Protein AF-A0A401TES7-F1 (afdb_monomer)

Organism: Chiloscyllium punctatum (NCBI:txid137246)

Sequence (62 aa):
QPHKRRRTSEPIEIEDRLESLICRVGEKSTSSLESNLEGLAGVLEADLPNYKSKILRILCAV

Solvent-accessible surface area (backbone atoms only — not comparable to full-atom values): 3962 Å² total; per-residue (Å²): 133,87,82,85,74,76,91,68,56,66,68,52,56,50,50,54,48,52,50,55,53,64,76,48,65,81,55,98,63,97,63,55,65,67,60,52,51,54,52,48,51,55,53,51,61,72,42,37,90,82,40,45,72,59,55,52,51,52,69,71,72,109

Structure (mmCIF, N/CA/C/O backbone):
data_AF-A0A401TES7-F1
#
_entry.id   AF-A0A401TES7-F1
#
loop_
_atom_site.group_PDB
_atom_site.id
_atom_site.type_symbol
_atom_site.label_atom_id
_atom_site.label_alt_id
_atom_site.label_comp_id
_atom_site.label_asym_id
_atom_site.label_entity_id
_atom_site.label_seq_id
_atom_site.pdbx_PDB_ins_code
_atom_site.Cartn_x
_atom_site.Cartn_y
_atom_site.Cartn_z
_atom_site.occupancy
_atom_site.B_iso_or_equiv
_atom_site.auth_seq_id
_atom_site.auth_comp_id
_atom_site.auth_asym_id
_atom_site.auth_atom_id
_atom_site.pdbx_PDB_model_num
ATOM 1 N N . GLN A 1 1 ? -33.170 24.456 10.889 1.00 47.06 1 GLN A N 1
ATOM 2 C CA . GLN A 1 1 ? -33.152 22.977 10.826 1.00 47.06 1 GLN A CA 1
ATOM 3 C C . GLN A 1 1 ? -31.725 22.539 10.495 1.00 47.06 1 GLN A C 1
ATOM 5 O O . GLN A 1 1 ? -31.319 22.730 9.355 1.00 47.06 1 GLN A O 1
ATOM 10 N N . PRO A 1 2 ? -30.914 22.066 11.458 1.00 45.72 2 PRO A N 1
ATOM 11 C CA . PRO A 1 2 ? -29.529 21.698 11.181 1.00 45.72 2 PRO A CA 1
ATOM 12 C C . PRO A 1 2 ? -29.497 20.299 10.552 1.00 45.72 2 PRO A C 1
ATOM 14 O O . PRO A 1 2 ? -29.736 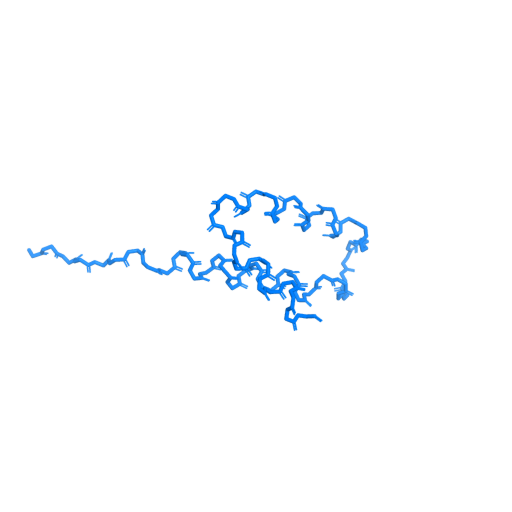19.297 11.224 1.00 45.72 2 PRO A O 1
ATOM 1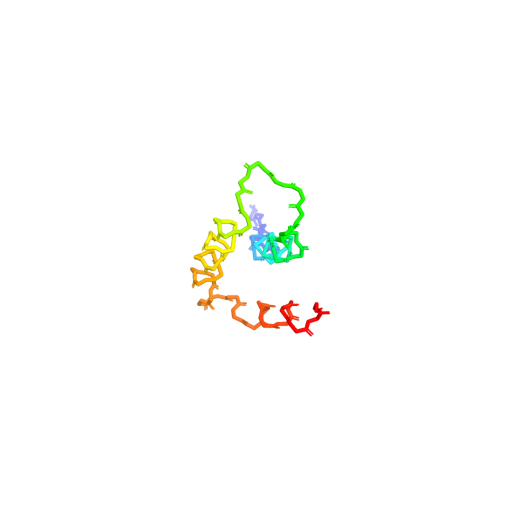7 N N . HIS A 1 3 ? -29.247 20.223 9.244 1.00 53.22 3 HIS A N 1
ATOM 18 C CA . HIS A 1 3 ? -29.110 18.947 8.547 1.00 53.22 3 HIS A CA 1
ATOM 19 C C . HIS A 1 3 ? -27.757 18.311 8.890 1.00 53.22 3 HIS A C 1
ATOM 21 O O . HIS A 1 3 ? -26.698 18.676 8.388 1.00 53.22 3 HIS A O 1
ATOM 27 N N . LYS A 1 4 ? -27.839 17.343 9.797 1.00 59.75 4 LYS A N 1
ATOM 28 C CA . LYS A 1 4 ? -26.789 16.453 10.282 1.00 59.75 4 LYS A CA 1
ATOM 29 C C . LYS A 1 4 ? -26.371 15.492 9.156 1.00 59.75 4 LYS A C 1
ATOM 31 O O . LYS A 1 4 ? -26.875 14.377 9.085 1.00 59.75 4 LYS A O 1
ATOM 36 N N . ARG A 1 5 ? -25.470 15.903 8.257 1.00 56.56 5 ARG A N 1
ATOM 37 C CA . ARG A 1 5 ? -24.775 14.971 7.347 1.00 56.56 5 ARG A CA 1
ATOM 38 C C . ARG A 1 5 ? -23.418 14.615 7.946 1.00 56.56 5 ARG A C 1
ATOM 40 O O . ARG A 1 5 ? -22.467 15.385 7.913 1.00 56.56 5 ARG A O 1
ATOM 47 N N . ARG A 1 6 ? -23.400 13.452 8.590 1.00 54.06 6 ARG A N 1
ATOM 48 C CA . ARG A 1 6 ? -22.239 12.797 9.196 1.00 54.06 6 ARG A CA 1
ATOM 49 C C . ARG A 1 6 ? -21.179 12.571 8.100 1.00 54.06 6 ARG A C 1
ATOM 51 O O . ARG A 1 6 ? -21.484 11.931 7.099 1.00 54.06 6 ARG A O 1
ATOM 58 N N . ARG A 1 7 ? -19.961 13.092 8.283 1.00 56.06 7 ARG A N 1
ATOM 59 C CA . ARG A 1 7 ? -18.756 12.740 7.505 1.00 56.06 7 ARG A CA 1
ATOM 60 C C . ARG A 1 7 ? -18.358 11.287 7.809 1.00 56.06 7 ARG A C 1
ATOM 62 O O . ARG A 1 7 ? -17.484 11.051 8.631 1.00 56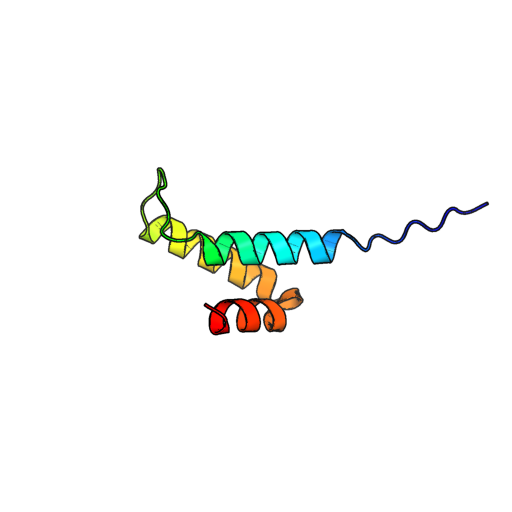.06 7 ARG A O 1
ATOM 69 N N . THR A 1 8 ? -19.070 10.309 7.260 1.00 55.78 8 THR A N 1
ATOM 70 C CA . THR A 1 8 ? -18.765 8.876 7.469 1.00 55.78 8 THR A CA 1
ATOM 71 C C . THR A 1 8 ? -18.150 8.194 6.251 1.00 55.78 8 THR A C 1
ATOM 73 O O . THR A 1 8 ? -17.809 7.025 6.362 1.00 55.78 8 THR A O 1
ATOM 76 N N . SER A 1 9 ? -18.004 8.882 5.112 1.00 63.19 9 SER A N 1
ATOM 77 C CA . SER A 1 9 ? -17.432 8.284 3.896 1.00 63.19 9 SER A CA 1
ATOM 78 C C . SER A 1 9 ? -15.903 8.348 3.846 1.00 63.19 9 SER A C 1
ATOM 80 O O . SER A 1 9 ? -15.295 7.392 3.386 1.00 63.19 9 SER A O 1
ATOM 82 N N . GLU A 1 10 ? -15.279 9.392 4.409 1.00 72.88 10 GLU A N 1
ATOM 83 C CA . GLU A 1 10 ? -13.811 9.563 4.411 1.00 72.88 10 GLU A CA 1
ATOM 84 C C . GLU A 1 10 ? -13.033 8.327 4.904 1.00 72.88 10 GLU A C 1
ATOM 86 O O . GLU A 1 10 ? -12.100 7.917 4.218 1.00 72.88 10 GLU A O 1
ATOM 91 N N . PRO A 1 11 ? -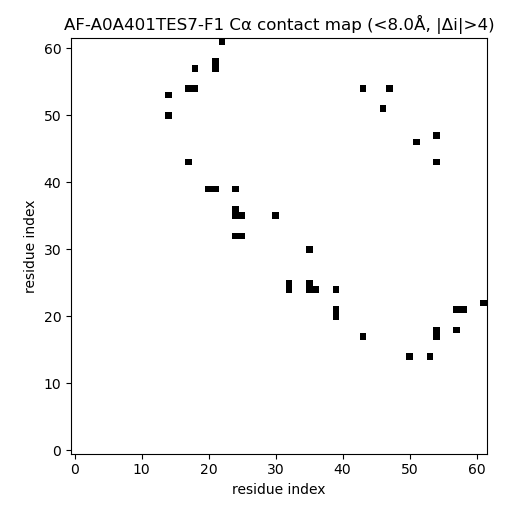13.394 7.683 6.035 1.00 77.88 11 PRO A N 1
ATOM 92 C CA . PRO A 1 11 ? -12.653 6.511 6.500 1.00 77.88 11 PRO A CA 1
ATOM 93 C C . PRO A 1 11 ? -12.767 5.324 5.538 1.00 77.88 11 PRO A C 1
ATOM 95 O O . PRO A 1 11 ? -11.790 4.620 5.319 1.00 77.88 11 PRO A O 1
ATOM 98 N N . ILE A 1 12 ? -13.945 5.123 4.940 1.00 84.75 12 ILE A N 1
ATOM 99 C CA . ILE A 1 12 ? -14.210 4.008 4.019 1.00 84.75 12 ILE A CA 1
ATOM 100 C C . ILE A 1 12 ? -13.441 4.217 2.712 1.00 84.75 12 ILE A C 1
ATOM 102 O O . ILE A 1 12 ? -12.788 3.301 2.230 1.00 84.75 12 ILE A O 1
ATOM 106 N N . GLU A 1 13 ? -13.447 5.441 2.183 1.00 89.81 13 GLU A N 1
ATOM 107 C CA . GLU A 1 13 ? -12.714 5.792 0.963 1.00 89.81 13 GLU A CA 1
ATOM 108 C C . GLU A 1 13 ? -11.198 5.574 1.120 1.00 89.81 13 GLU A C 1
ATOM 110 O O . GLU A 1 13 ? -10.530 5.127 0.184 1.00 89.81 13 GLU A O 1
ATOM 115 N N . ILE A 1 14 ? -10.646 5.852 2.308 1.00 91.31 14 ILE A N 1
ATOM 116 C CA . ILE A 1 14 ? -9.231 5.588 2.601 1.00 91.31 14 ILE A CA 1
ATOM 117 C C . ILE A 1 14 ? -8.966 4.083 2.687 1.00 91.31 14 ILE A C 1
ATOM 119 O O . ILE A 1 14 ? -7.984 3.612 2.115 1.00 91.31 14 ILE A O 1
ATOM 123 N N . GLU A 1 15 ? -9.836 3.316 3.348 1.00 92.50 15 GLU A N 1
ATOM 124 C CA . GLU A 1 15 ? -9.699 1.857 3.421 1.00 92.50 15 GLU A CA 1
ATOM 125 C C . GLU A 1 15 ? -9.724 1.200 2.033 1.00 92.50 15 GLU A C 1
ATOM 127 O O . GLU A 1 15 ? -8.840 0.395 1.732 1.00 92.50 15 GLU A O 1
ATOM 132 N N . ASP A 1 16 ? -10.672 1.585 1.177 1.00 94.75 16 ASP A N 1
ATOM 133 C CA . ASP A 1 16 ? -10.792 1.068 -0.192 1.00 94.75 16 ASP A CA 1
ATOM 134 C C . ASP A 1 16 ? -9.556 1.428 -1.034 1.00 94.75 16 ASP A C 1
ATOM 136 O O . ASP A 1 16 ? -9.057 0.627 -1.832 1.00 94.75 16 ASP A O 1
ATOM 140 N N . ARG A 1 17 ? -9.004 2.633 -0.829 1.00 95.69 17 ARG A N 1
ATOM 141 C CA . ARG A 1 17 ? -7.761 3.063 -1.479 1.00 95.69 17 ARG A CA 1
ATOM 142 C C . ARG A 1 17 ? -6.563 2.228 -1.025 1.00 95.69 17 ARG A C 1
ATOM 144 O O . ARG A 1 17 ? -5.761 1.841 -1.874 1.00 95.69 17 ARG A O 1
ATOM 151 N N . LEU A 1 18 ? -6.425 1.955 0.275 1.00 96.44 18 LEU A N 1
ATOM 152 C CA . LEU A 1 18 ? -5.343 1.116 0.806 1.00 96.44 18 LEU A CA 1
ATOM 153 C C . LEU A 1 18 ? -5.419 -0.306 0.238 1.00 96.44 18 LEU A C 1
ATOM 155 O O . LEU A 1 18 ? -4.402 -0.843 -0.199 1.00 96.44 18 LEU A O 1
ATOM 159 N N . GLU A 1 19 ? -6.618 -0.885 0.176 1.00 96.62 19 GLU A N 1
ATOM 160 C CA . GLU A 1 19 ? -6.841 -2.204 -0.418 1.00 96.62 19 GLU A CA 1
ATOM 161 C C . GLU A 1 19 ? -6.472 -2.226 -1.904 1.00 96.62 19 GLU A C 1
ATOM 163 O O . GLU A 1 19 ? -5.694 -3.076 -2.336 1.00 96.62 19 GLU A O 1
ATOM 168 N N . SER A 1 20 ? -6.934 -1.240 -2.681 1.00 96.62 20 SER A N 1
ATOM 169 C CA . SER A 1 20 ? -6.587 -1.157 -4.100 1.00 96.62 20 SER A CA 1
ATOM 170 C C . SER A 1 20 ? -5.085 -0.999 -4.335 1.00 96.62 20 SER A C 1
ATOM 172 O O . SER A 1 20 ? -4.593 -1.497 -5.347 1.00 96.62 20 SER A O 1
ATOM 174 N N . LEU A 1 21 ? -4.364 -0.279 -3.474 1.00 96.81 21 LEU A N 1
ATOM 175 C CA . LEU A 1 21 ? -2.919 -0.104 -3.615 1.00 96.81 21 LEU A CA 1
ATOM 176 C C . LEU A 1 21 ? -2.165 -1.404 -3.312 1.00 96.81 21 LEU A C 1
ATOM 178 O O . LEU A 1 21 ? -1.262 -1.763 -4.065 1.00 96.81 21 LEU A O 1
ATOM 182 N N . ILE A 1 22 ? -2.561 -2.122 -2.257 1.00 96.56 22 ILE A N 1
ATOM 183 C CA . ILE A 1 22 ? -1.949 -3.403 -1.879 1.00 96.56 22 ILE A CA 1
ATOM 184 C C . ILE A 1 22 ? -2.230 -4.477 -2.940 1.00 96.56 22 ILE A C 1
ATOM 186 O O . ILE A 1 22 ? -1.304 -5.154 -3.369 1.00 96.56 22 ILE A O 1
ATOM 190 N N . CYS A 1 23 ? -3.469 -4.612 -3.418 1.00 96.88 23 CYS A N 1
ATOM 191 C CA . CYS A 1 23 ? -3.839 -5.663 -4.376 1.00 96.88 23 CYS A CA 1
ATOM 192 C C . CYS A 1 23 ? -3.205 -5.488 -5.762 1.00 96.88 23 CYS A C 1
ATOM 194 O O . CYS A 1 23 ? -3.039 -6.462 -6.490 1.00 96.88 23 CYS A O 1
ATOM 196 N N . ARG A 1 24 ? -2.879 -4.249 -6.147 1.00 96.12 24 ARG A N 1
ATOM 197 C CA . ARG A 1 24 ? -2.410 -3.925 -7.503 1.00 96.12 24 ARG A CA 1
ATOM 198 C C . ARG A 1 24 ? -0.904 -3.719 -7.598 1.00 96.12 24 ARG A C 1
ATOM 200 O O . ARG A 1 24 ? -0.384 -3.509 -8.697 1.00 96.12 24 ARG A O 1
ATOM 207 N N . VAL A 1 25 ? -0.183 -3.746 -6.477 1.00 95.88 25 VAL A N 1
ATOM 208 C CA . VAL A 1 25 ? 1.275 -3.613 -6.507 1.00 95.88 25 VAL A CA 1
ATOM 209 C C . VAL A 1 25 ? 1.875 -4.807 -7.256 1.00 95.88 25 VAL A C 1
ATOM 211 O O . VAL A 1 25 ? 1.651 -5.960 -6.907 1.00 95.88 25 VAL A O 1
ATOM 214 N N . GLY A 1 26 ? 2.596 -4.529 -8.344 1.00 94.50 26 GLY A N 1
ATOM 215 C CA . GLY A 1 26 ? 3.128 -5.554 -9.253 1.00 94.50 26 GLY A CA 1
ATOM 216 C C . GLY A 1 26 ? 2.326 -5.780 -10.536 1.00 94.50 26 GLY A C 1
ATOM 217 O O . GLY A 1 26 ? 2.798 -6.496 -11.418 1.00 94.50 26 GLY A O 1
ATOM 218 N N . GLU A 1 27 ? 1.176 -5.122 -10.708 1.00 96.56 27 GLU A N 1
ATOM 219 C CA . GLU A 1 27 ? 0.531 -5.012 -12.020 1.00 96.56 27 GLU A CA 1
ATOM 220 C C . GLU A 1 27 ? 1.367 -4.164 -12.998 1.00 96.56 27 GLU A C 1
ATOM 222 O O . GLU A 1 27 ? 2.289 -3.435 -12.618 1.00 96.56 27 GLU A O 1
ATOM 227 N N . LYS A 1 28 ? 1.022 -4.232 -14.294 1.00 95.62 28 LYS A N 1
ATOM 228 C CA . LYS A 1 28 ? 1.689 -3.457 -15.349 1.00 95.62 28 LYS A CA 1
ATOM 229 C C . LYS A 1 28 ? 1.660 -1.960 -15.013 1.00 95.62 28 LYS A C 1
ATOM 231 O O . LYS A 1 28 ? 0.596 -1.352 -14.947 1.00 95.62 28 LYS A O 1
ATOM 236 N N . SER A 1 29 ? 2.842 -1.370 -14.882 1.00 95.31 29 SER A N 1
ATOM 237 C CA . SER A 1 29 ? 3.041 0.038 -14.535 1.00 95.31 29 SER A CA 1
ATOM 238 C C . SER A 1 29 ? 4.106 0.671 -15.432 1.00 95.31 29 SER A C 1
ATOM 240 O O . SER A 1 29 ? 4.871 -0.026 -16.100 1.00 95.31 29 SER A O 1
ATOM 242 N N . THR A 1 30 ? 4.137 2.003 -15.4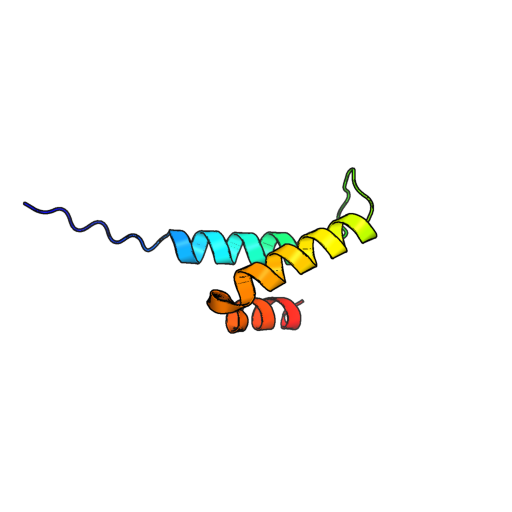69 1.00 96.06 30 THR A N 1
ATOM 243 C CA . THR A 1 30 ? 5.208 2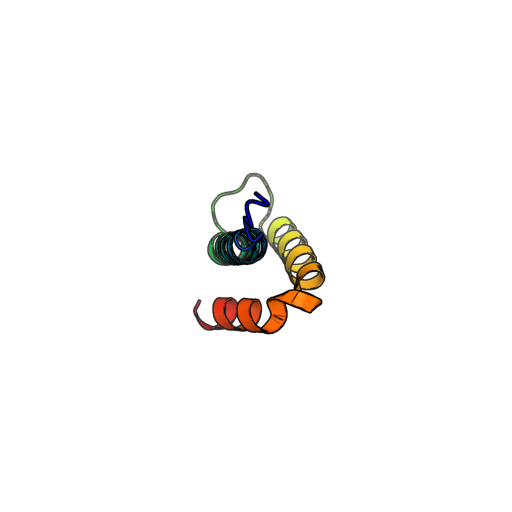.785 -16.109 1.00 96.06 30 THR A CA 1
ATOM 244 C C . THR A 1 30 ? 6.459 2.887 -15.237 1.00 96.06 30 THR A C 1
ATOM 246 O O . THR A 1 30 ? 7.531 3.188 -15.754 1.00 96.06 30 THR A O 1
ATOM 249 N N . SER A 1 31 ? 6.323 2.652 -13.929 1.00 96.44 31 SER A N 1
ATOM 250 C CA . SER A 1 31 ? 7.414 2.666 -12.949 1.00 96.44 31 SER A CA 1
ATOM 251 C C . SER A 1 31 ? 7.900 1.250 -12.639 1.00 96.44 31 SER A C 1
ATOM 253 O O . SER A 1 31 ? 7.154 0.283 -12.817 1.00 96.44 31 SER A O 1
ATOM 255 N N . SER A 1 32 ? 9.132 1.126 -12.135 1.00 97.81 32 SER A N 1
ATOM 256 C CA . SER A 1 32 ? 9.679 -0.165 -11.704 1.00 97.81 32 SER A CA 1
ATOM 257 C C . SER A 1 32 ? 8.932 -0.719 -10.485 1.00 97.81 32 SER A C 1
ATOM 259 O O . SER A 1 32 ? 8.303 0.028 -9.728 1.00 97.81 32 SER A O 1
ATOM 261 N N . LEU A 1 33 ? 9.000 -2.038 -10.285 1.00 97.69 33 LEU A N 1
ATOM 262 C CA . LEU A 1 33 ? 8.389 -2.687 -9.125 1.00 97.69 33 LEU A CA 1
ATOM 263 C C . LEU A 1 33 ? 8.990 -2.159 -7.817 1.00 97.69 33 LEU A C 1
ATOM 265 O O . LEU A 1 33 ? 8.252 -1.900 -6.875 1.00 97.69 33 LEU A O 1
ATOM 269 N N . GLU A 1 34 ? 10.304 -1.946 -7.781 1.00 98.06 34 GLU A N 1
ATOM 270 C CA . GLU A 1 34 ? 11.030 -1.418 -6.626 1.00 98.06 34 GLU A CA 1
ATOM 271 C C . GLU A 1 34 ? 10.501 -0.038 -6.230 1.00 98.06 34 GLU A C 1
ATOM 273 O O . GLU A 1 34 ? 10.145 0.173 -5.074 1.00 98.06 34 GLU A O 1
ATOM 278 N N . SER A 1 35 ? 10.355 0.869 -7.202 1.00 98.06 35 SER A N 1
ATOM 279 C CA . SER A 1 35 ? 9.811 2.208 -6.955 1.00 98.06 35 SER A CA 1
ATOM 280 C C . SER A 1 35 ? 8.358 2.160 -6.468 1.00 98.06 35 SER A C 1
ATOM 282 O O . SER A 1 35 ? 7.985 2.909 -5.566 1.00 98.06 35 SER A O 1
ATOM 284 N N . ASN A 1 36 ? 7.537 1.256 -7.016 1.00 98.00 36 ASN A N 1
ATOM 285 C CA . ASN A 1 36 ? 6.152 1.087 -6.568 1.00 98.00 36 ASN A CA 1
ATOM 286 C C . ASN A 1 36 ? 6.072 0.524 -5.140 1.00 98.00 36 ASN A C 1
ATOM 288 O O . ASN A 1 36 ? 5.229 0.966 -4.362 1.00 98.00 36 ASN A O 1
ATOM 292 N N . LEU A 1 37 ? 6.938 -0.430 -4.788 1.00 98.25 37 LEU A N 1
ATOM 293 C CA . LEU A 1 37 ? 7.006 -1.007 -3.445 1.00 98.25 37 LEU A CA 1
ATOM 294 C C . LEU A 1 37 ? 7.480 0.020 -2.414 1.00 98.25 37 LEU A C 1
ATOM 296 O O . LEU A 1 37 ? 6.893 0.109 -1.339 1.00 98.25 37 LEU A O 1
ATOM 300 N N . GL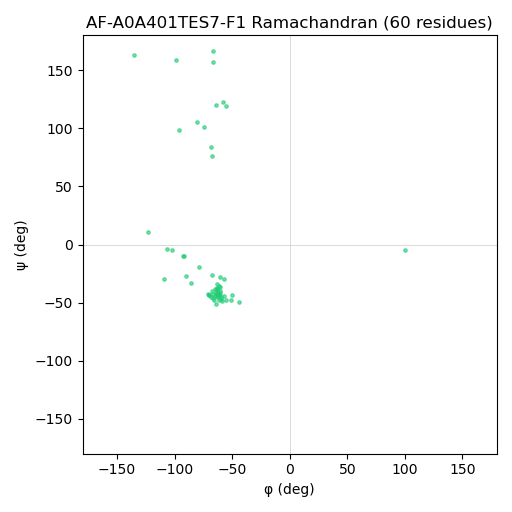U A 1 38 ? 8.492 0.821 -2.750 1.00 98.38 38 GLU A N 1
ATOM 301 C CA . GLU A 1 38 ? 8.980 1.901 -1.887 1.00 98.38 38 GLU A CA 1
ATOM 302 C C . GLU A 1 38 ? 7.891 2.960 -1.652 1.00 98.38 38 GLU A C 1
ATOM 304 O O . GLU A 1 38 ? 7.613 3.334 -0.512 1.00 98.38 38 GLU A O 1
ATOM 309 N N . GLY A 1 39 ? 7.191 3.372 -2.716 1.00 97.69 39 GLY A N 1
AT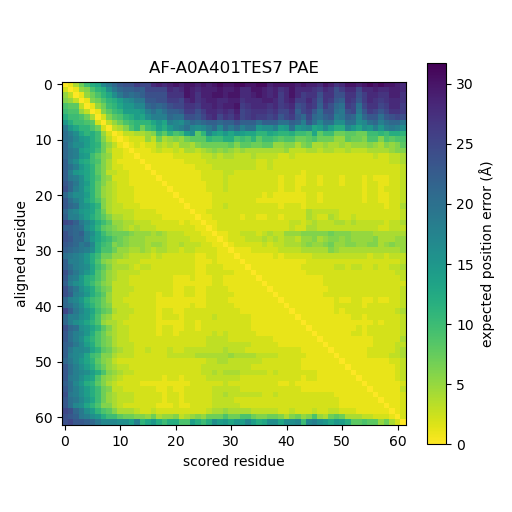OM 310 C CA . GLY A 1 39 ? 6.057 4.289 -2.610 1.00 97.69 39 GLY A CA 1
ATOM 311 C C . GLY A 1 39 ? 4.900 3.721 -1.781 1.00 97.69 39 GLY A C 1
ATOM 312 O O . GLY A 1 39 ? 4.336 4.430 -0.945 1.00 97.69 39 GLY A O 1
ATOM 313 N N . LEU A 1 40 ? 4.562 2.440 -1.966 1.00 98.00 40 LEU A N 1
ATOM 314 C CA . LEU A 1 40 ? 3.529 1.768 -1.177 1.00 98.00 40 LEU A CA 1
ATOM 315 C C . LEU A 1 40 ? 3.913 1.700 0.304 1.00 98.00 40 LEU A C 1
ATOM 317 O O . LEU A 1 40 ? 3.077 2.008 1.150 1.00 98.00 40 LEU A O 1
ATOM 321 N N . ALA A 1 41 ? 5.160 1.350 0.626 1.00 98.06 41 ALA A N 1
ATOM 322 C CA . ALA A 1 41 ? 5.639 1.302 2.004 1.00 98.06 41 ALA A CA 1
ATOM 323 C C . ALA A 1 41 ? 5.473 2.659 2.708 1.00 98.06 41 ALA A C 1
ATOM 325 O O . ALA A 1 41 ? 4.942 2.702 3.817 1.00 98.06 41 ALA A O 1
ATOM 326 N N . GLY A 1 42 ? 5.819 3.761 2.031 1.00 98.00 42 GLY A N 1
ATOM 327 C CA . GLY A 1 42 ? 5.630 5.113 2.565 1.00 98.00 42 GLY A CA 1
ATOM 328 C C . GLY A 1 42 ? 4.160 5.480 2.805 1.00 98.00 42 GLY A C 1
ATOM 329 O O . GLY A 1 42 ? 3.835 6.096 3.819 1.00 98.00 42 GLY A O 1
ATOM 330 N N . VAL A 1 43 ? 3.250 5.065 1.914 1.00 97.12 43 VAL A N 1
ATOM 331 C CA . VAL A 1 43 ? 1.801 5.263 2.114 1.00 97.12 43 VAL A CA 1
ATOM 332 C C . VAL A 1 43 ? 1.302 4.460 3.314 1.00 97.12 43 VAL A C 1
ATOM 334 O O . VAL A 1 43 ? 0.621 5.012 4.176 1.00 97.12 43 VAL A O 1
ATOM 337 N N . LEU A 1 44 ? 1.660 3.175 3.404 1.00 97.25 44 LEU A N 1
ATOM 338 C CA . LEU A 1 44 ? 1.223 2.325 4.510 1.00 97.25 44 LEU A CA 1
ATOM 339 C C . LEU A 1 44 ? 1.738 2.849 5.851 1.00 97.25 44 LEU A C 1
ATOM 341 O O . LEU A 1 44 ? 0.961 2.907 6.800 1.00 97.25 44 LEU A O 1
ATOM 345 N N . GLU A 1 45 ? 3.003 3.268 5.929 1.00 97.94 45 GLU A N 1
ATOM 346 C CA . GLU A 1 45 ? 3.597 3.832 7.145 1.00 97.94 45 GLU A CA 1
ATOM 347 C C . GLU A 1 45 ? 2.860 5.091 7.620 1.00 97.94 45 GLU A C 1
ATOM 349 O O . GLU A 1 45 ? 2.532 5.199 8.804 1.00 97.94 45 GLU A O 1
ATOM 354 N N . ALA A 1 46 ? 2.534 6.006 6.702 1.00 97.19 46 ALA A N 1
ATOM 355 C CA . ALA A 1 46 ? 1.791 7.225 7.020 1.00 97.19 46 ALA A CA 1
ATOM 356 C C . ALA A 1 46 ? 0.375 6.938 7.555 1.00 97.19 46 ALA A C 1
ATOM 358 O O . ALA A 1 46 ? -0.115 7.658 8.427 1.00 97.19 46 ALA A O 1
ATOM 359 N N . ASP A 1 47 ? -0.265 5.872 7.066 1.00 96.12 47 ASP A N 1
ATOM 360 C CA . ASP A 1 47 ? -1.630 5.486 7.433 1.00 96.12 47 ASP A CA 1
ATOM 361 C C . ASP A 1 47 ? -1.708 4.503 8.621 1.00 96.12 47 ASP A C 1
ATOM 363 O O . ASP A 1 47 ? -2.786 4.306 9.199 1.00 96.12 47 ASP A O 1
ATOM 367 N N . LEU A 1 48 ? -0.580 3.937 9.077 1.00 96.25 48 LEU A N 1
ATOM 368 C CA . LEU A 1 48 ? -0.523 3.043 10.244 1.00 96.25 48 LEU A CA 1
ATOM 369 C C . LEU A 1 48 ? -1.214 3.599 11.505 1.00 96.25 48 LEU A C 1
ATOM 371 O O . LEU A 1 48 ? -1.938 2.824 12.139 1.00 96.25 48 LEU A O 1
ATOM 375 N N . PRO A 1 49 ? -1.057 4.883 11.900 1.00 97.12 49 PRO A N 1
ATOM 376 C CA . PRO A 1 49 ? -1.657 5.400 13.132 1.00 97.12 49 PRO A CA 1
ATOM 377 C C . PRO A 1 49 ? -3.180 5.236 13.203 1.00 97.12 49 PRO A C 1
ATOM 379 O O . PRO A 1 49 ? -3.723 5.072 14.293 1.00 97.12 49 PRO A O 1
ATOM 382 N N . ASN A 1 50 ? -3.857 5.245 12.052 1.00 95.31 50 ASN A N 1
ATOM 383 C CA . ASN A 1 50 ? -5.317 5.194 11.967 1.00 95.31 50 ASN A CA 1
ATOM 384 C C . ASN A 1 50 ? -5.834 3.849 11.431 1.00 95.31 50 ASN A C 1
ATOM 386 O O . ASN A 1 50 ? -6.918 3.416 11.819 1.00 95.31 50 ASN A O 1
ATOM 390 N N . TYR A 1 51 ? -5.058 3.159 10.586 1.00 96.38 51 TYR A N 1
ATOM 391 C CA . TYR A 1 51 ? -5.539 2.013 9.804 1.00 96.38 51 TYR A CA 1
ATOM 392 C C . TYR A 1 51 ? -4.748 0.714 10.015 1.00 96.38 51 TYR A C 1
ATOM 394 O O . TYR A 1 51 ? -4.998 -0.266 9.313 1.00 96.38 51 TYR A O 1
ATOM 402 N N . LYS A 1 52 ? -3.853 0.636 11.015 1.00 96.44 52 LYS A N 1
ATOM 403 C CA . LYS A 1 52 ? -3.015 -0.554 11.296 1.00 96.44 52 LYS A CA 1
ATOM 404 C C . LYS A 1 52 ? -3.770 -1.886 11.236 1.00 96.44 52 LYS A C 1
ATOM 406 O O . LYS A 1 52 ? -3.315 -2.822 10.587 1.00 96.44 52 LYS A O 1
ATOM 411 N N . SER A 1 53 ? -4.913 -1.985 11.918 1.00 96.19 53 SER A N 1
ATOM 412 C CA . SER A 1 53 ? -5.702 -3.227 11.968 1.00 96.19 53 SER A CA 1
ATOM 413 C C . SER A 1 53 ? -6.219 -3.633 10.584 1.00 96.19 53 SER A C 1
ATOM 415 O O . SER A 1 53 ? -6.146 -4.802 10.209 1.00 96.19 53 SER A O 1
ATOM 417 N N . LYS A 1 54 ? -6.694 -2.665 9.794 1.00 94.62 54 LYS A N 1
ATOM 418 C CA . LYS A 1 54 ? -7.191 -2.908 8.439 1.00 94.62 54 LYS A CA 1
ATOM 419 C C . LYS A 1 54 ? -6.055 -3.299 7.492 1.00 94.62 5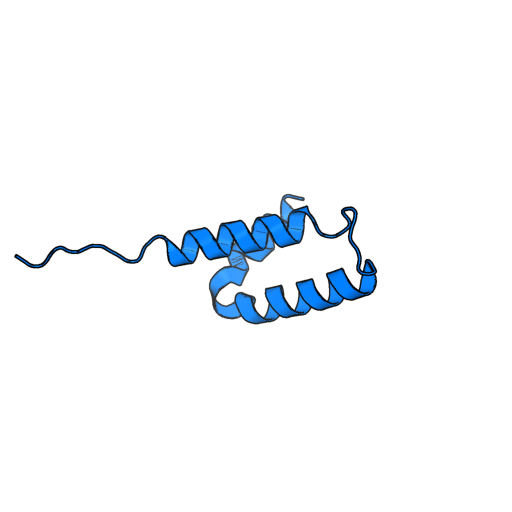4 LYS A C 1
ATOM 421 O O . LYS A 1 54 ? -6.199 -4.295 6.792 1.00 94.62 54 LYS A O 1
ATOM 426 N N . ILE A 1 55 ? -4.926 -2.585 7.533 1.00 96.44 55 ILE A N 1
ATOM 427 C CA . ILE A 1 55 ? -3.728 -2.890 6.732 1.00 96.44 55 ILE A CA 1
ATOM 428 C C . ILE A 1 55 ? -3.270 -4.332 6.984 1.00 96.44 55 ILE A C 1
ATOM 430 O O . ILE A 1 55 ? -3.087 -5.088 6.035 1.00 96.44 55 ILE A O 1
ATOM 434 N N . LEU A 1 56 ? -3.171 -4.750 8.252 1.00 97.31 56 LEU A N 1
ATOM 435 C CA . LEU A 1 56 ? -2.819 -6.131 8.603 1.00 97.31 56 LEU A CA 1
ATOM 436 C C . LEU A 1 56 ? -3.824 -7.152 8.053 1.00 97.31 56 LEU A C 1
ATOM 438 O O . LEU A 1 56 ? -3.417 -8.193 7.550 1.00 97.31 56 LEU A O 1
ATOM 442 N N . ARG A 1 57 ? -5.132 -6.867 8.121 1.00 96.44 57 ARG A N 1
ATOM 443 C CA . ARG A 1 57 ? -6.157 -7.771 7.573 1.00 96.44 57 ARG A CA 1
ATOM 444 C C . ARG A 1 57 ? -6.043 -7.930 6.062 1.00 96.44 57 ARG A C 1
ATOM 446 O O . ARG A 1 57 ? -6.191 -9.050 5.596 1.00 96.44 57 ARG A O 1
ATOM 453 N N . ILE A 1 58 ? -5.792 -6.846 5.327 1.00 94.94 58 ILE A N 1
ATOM 454 C CA . ILE A 1 58 ? -5.614 -6.904 3.872 1.00 94.94 58 ILE A CA 1
ATOM 455 C C . ILE A 1 58 ? -4.365 -7.729 3.549 1.00 94.94 58 ILE A C 1
ATOM 457 O O . ILE A 1 58 ? -4.472 -8.701 2.814 1.00 94.94 58 ILE A O 1
ATOM 461 N N . LEU A 1 59 ? -3.219 -7.411 4.168 1.00 95.44 59 LEU A N 1
ATOM 462 C CA . LEU A 1 59 ? -1.941 -8.103 3.938 1.00 95.44 59 LEU A CA 1
ATOM 463 C C . LEU A 1 59 ? -1.964 -9.603 4.270 1.00 95.44 59 LEU A C 1
ATOM 465 O O . LEU A 1 59 ? -1.173 -10.344 3.707 1.00 95.44 59 LEU A O 1
ATOM 469 N N . CYS A 1 60 ? -2.814 -10.045 5.200 1.00 95.69 60 CYS A N 1
ATOM 470 C CA . CYS A 1 60 ? -2.964 -11.465 5.538 1.00 95.69 60 CYS A CA 1
ATOM 471 C C . CYS A 1 60 ? -4.079 -12.179 4.756 1.00 95.69 60 CYS A C 1
ATOM 473 O O . CYS A 1 60 ? -4.233 -13.390 4.912 1.00 95.69 60 CYS A O 1
ATOM 475 N N . ALA A 1 61 ? -4.912 -11.443 4.017 1.00 91.25 61 ALA A N 1
ATOM 476 C CA . ALA A 1 61 ? -5.970 -12.014 3.185 1.00 91.25 61 ALA A CA 1
ATOM 477 C C . ALA A 1 61 ? -5.493 -12.315 1.758 1.00 91.25 61 ALA A C 1
ATOM 479 O O . ALA A 1 61 ? -6.062 -13.196 1.111 1.00 91.25 61 ALA A O 1
ATOM 480 N N . VAL A 1 62 ? -4.483 -11.573 1.290 1.00 64.62 62 VAL A N 1
ATOM 481 C CA . VAL A 1 62 ? -3.706 -11.875 0.079 1.00 64.62 62 VAL A CA 1
ATOM 482 C C . VAL A 1 62 ? -2.634 -12.921 0.359 1.00 64.62 62 VAL A C 1
ATOM 484 O O . VAL A 1 62 ? -2.356 -13.703 -0.575 1.00 64.62 62 VAL A O 1
#

InterPro domains:
  IPR016024 Armadillo-type fold [SSF48371] (15-60)
  IPR027159 Nuclear cap-binding protein subunit 1 [PTHR12412] (3-61)

Nearest PDB structures (foldseek):
  3fey-assembly1_A  TM=8.794E-01  e=6.389E-06  Homo sapiens
  6d0y-assembly1_C  TM=1.005E+00  e=9.369E-05  Homo sapiens
  5oob-assembly2_C  TM=1.006E+00  e=1.982E-04  Homo sapiens
  5oo6-assembly3_G  TM=1.002E+00  e=2.246E-04  Homo sapiens
  5oob-assembly1_A  TM=1.006E+00  e=3.477E-04  Homo sapiens

Mean predicted aligned error: 6.73 Å

Foldseek 3Di:
DDPDDDPPVVVVVVLVVLLVLVVCQPPDDPDDSVVSVVVNVVSCVVCCVPCVVSNVVSVVVD

pLDDT: mean 88.8, std 15.34, range [45.72, 98.38]

Radius of gyration: 14.8 Å; Cα contacts (8 Å, |Δi|>4): 21; chains: 1; bounding box: 44×35×29 Å

Secondary structure (DSSP, 8-state):
--------SHHHHHHHHHHHHHHHTTSS-SS-HHHHHHHHHHHHHHHHHHHHHHHHHHHHH-